Protein AF-A0A959BVD6-F1 (afdb_monomer_lite)

Secondary structure (DSSP, 8-state):
-HHHHHHHHHHHHHHHHH-HHHHHTT--EEE---SEEEE-SS-EEEESSHHHHHHHHHHSSS--EEEE-SSGGGS-HHHHHHHTSTT--EEE----TT--HHHHHHHHHSS-HHHHHHHHHHH------------------------------

Radius of gyration: 25.7 Å; chains: 1; bounding box: 38×78×72 Å

Sequence (153 aa):
DVDGMHIRLLLLTFFLQFFPDLVRNGHLFILETPLFRVRDKQQTFYCYSEAEKQAAVEKLRGKPEITRFKGLGEISPEEFGDFISDNIRLEPVILNEETDLDNVLSYYMGKNTPARQEFIIDNLKVEKDDAGKGPEQSLEGTEAEASTELAEA

Foldseek 3Di:
DVVVVVVVVVVVLVCCVPPVVCQQVQVDKDWQFFQKWWDDPPDIDGHRDPVRVVVSCVVDPDDIDMDGDPDPVVADPVRVCVCCPPPTDIDTRHDDPPDPSVVVCCQPPNPPVPVNVVVCVVPPDDDPPPPDPDPPPDDDDDDDDDDDDDDDD

pLDDT: mean 81.05, std 20.89, range [31.23, 96.69]

Structure (mmCIF, N/CA/C/O backbone):
data_AF-A0A959BVD6-F1
#
_entry.id   AF-A0A959BVD6-F1
#
loop_
_atom_site.group_PDB
_atom_site.id
_atom_site.type_symbol
_atom_site.label_atom_id
_atom_site.label_alt_id
_atom_site.label_comp_id
_atom_site.label_asym_id
_atom_site.label_entity_id
_atom_site.label_seq_id
_atom_site.pdbx_PDB_ins_code
_atom_site.Cartn_x
_atom_site.Cartn_y
_atom_site.Cartn_z
_atom_site.occupancy
_atom_site.B_iso_or_equiv
_atom_site.auth_seq_id
_atom_site.auth_comp_id
_atom_site.auth_asym_id
_atom_site.auth_atom_id
_atom_site.pdbx_PDB_model_num
ATOM 1 N N . ASP A 1 1 ? -0.387 6.529 3.020 1.00 82.81 1 ASP A N 1
ATOM 2 C CA . ASP A 1 1 ? 0.173 7.891 3.067 1.00 82.81 1 ASP A CA 1
ATOM 3 C C . ASP A 1 1 ? 0.868 8.224 1.747 1.00 82.81 1 ASP A C 1
ATOM 5 O O . ASP A 1 1 ? 1.155 7.296 0.990 1.00 82.81 1 ASP A O 1
ATOM 9 N N . VAL A 1 2 ? 1.120 9.506 1.475 1.00 84.12 2 VAL A N 1
ATOM 10 C CA . VAL A 1 2 ? 1.728 10.019 0.234 1.00 84.12 2 VAL A CA 1
ATOM 11 C C . VAL A 1 2 ? 3.106 9.399 -0.004 1.00 84.12 2 VAL A C 1
ATOM 13 O O . VAL A 1 2 ? 3.373 8.889 -1.093 1.00 84.12 2 VAL A O 1
ATOM 16 N N . ASP A 1 3 ? 3.948 9.338 1.030 1.00 88.25 3 ASP A N 1
ATOM 17 C CA . ASP A 1 3 ? 5.281 8.734 0.922 1.00 88.25 3 ASP A CA 1
ATOM 18 C C . ASP A 1 3 ? 5.211 7.229 0.636 1.00 88.25 3 ASP A C 1
ATOM 20 O O . ASP A 1 3 ? 5.980 6.699 -0.165 1.00 88.25 3 ASP A O 1
ATOM 24 N N . GLY A 1 4 ? 4.230 6.536 1.222 1.00 90.69 4 GLY A N 1
ATOM 25 C CA . GLY A 1 4 ? 3.981 5.120 0.944 1.00 90.69 4 GLY A CA 1
ATOM 26 C C . GLY A 1 4 ? 3.608 4.871 -0.521 1.00 90.69 4 GLY A C 1
ATOM 27 O O . GLY A 1 4 ? 4.104 3.924 -1.131 1.00 90.69 4 GLY A O 1
ATOM 28 N N . MET A 1 5 ? 2.791 5.747 -1.116 1.00 89.25 5 MET A N 1
ATOM 29 C CA . MET A 1 5 ? 2.489 5.692 -2.551 1.00 89.25 5 MET A CA 1
ATOM 30 C C . MET A 1 5 ? 3.729 5.946 -3.408 1.00 89.25 5 MET A C 1
ATOM 32 O O . MET A 1 5 ? 3.918 5.278 -4.425 1.00 89.25 5 MET A O 1
ATOM 36 N N . HIS A 1 6 ? 4.589 6.877 -2.998 1.00 90.62 6 HIS A N 1
ATOM 37 C CA . HIS A 1 6 ? 5.817 7.168 -3.726 1.00 90.62 6 HIS A CA 1
ATOM 38 C C . HIS A 1 6 ? 6.785 5.974 -3.700 1.00 90.62 6 HIS A C 1
ATOM 40 O O . HIS A 1 6 ? 7.257 5.549 -4.753 1.00 90.62 6 HIS A O 1
ATOM 46 N N . ILE A 1 7 ? 7.013 5.359 -2.534 1.00 94.31 7 ILE A N 1
ATOM 47 C CA . ILE A 1 7 ? 7.838 4.144 -2.414 1.00 94.31 7 ILE A CA 1
ATOM 48 C C . ILE A 1 7 ? 7.241 2.995 -3.239 1.00 94.31 7 ILE A C 1
ATOM 50 O O . ILE A 1 7 ? 7.975 2.322 -3.967 1.00 94.31 7 ILE A O 1
ATOM 54 N N . ARG A 1 8 ? 5.913 2.800 -3.186 1.00 93.88 8 ARG A N 1
ATOM 55 C CA . ARG A 1 8 ? 5.189 1.822 -4.020 1.00 93.88 8 ARG A CA 1
ATOM 56 C C . ARG A 1 8 ? 5.500 2.043 -5.500 1.00 93.88 8 ARG A C 1
ATOM 58 O O . ARG A 1 8 ? 5.862 1.092 -6.183 1.00 93.88 8 ARG A O 1
ATOM 65 N N . LEU A 1 9 ? 5.427 3.281 -5.988 1.00 91.69 9 LEU A N 1
ATOM 66 C CA . LEU A 1 9 ? 5.719 3.602 -7.386 1.00 91.69 9 LEU A CA 1
ATOM 67 C C . LEU A 1 9 ? 7.181 3.311 -7.767 1.00 91.69 9 LEU A C 1
ATOM 69 O O . LEU A 1 9 ? 7.427 2.755 -8.838 1.00 91.69 9 LEU A O 1
ATOM 73 N N . LEU A 1 10 ? 8.146 3.636 -6.901 1.00 92.50 10 LEU A N 1
ATOM 74 C CA . LEU A 1 10 ? 9.566 3.349 -7.145 1.00 92.50 10 LEU A CA 1
ATOM 75 C C . LEU A 1 10 ? 9.842 1.841 -7.230 1.00 92.50 10 LEU A C 1
ATOM 77 O O . LEU A 1 10 ? 10.540 1.393 -8.139 1.00 92.50 10 LEU A O 1
ATOM 81 N N . LEU A 1 11 ? 9.261 1.047 -6.326 1.00 94.88 11 LEU A N 1
ATOM 82 C CA . LEU A 1 11 ? 9.402 -0.411 -6.347 1.00 94.88 11 LEU A CA 1
ATOM 83 C C . LEU A 1 11 ? 8.710 -1.034 -7.563 1.00 9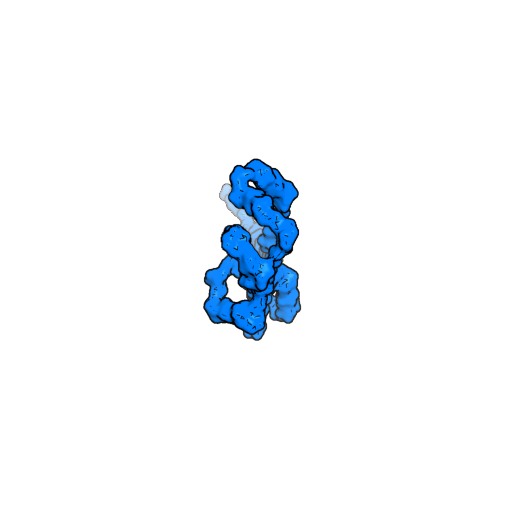4.88 11 LEU A C 1
ATOM 85 O O . LEU A 1 11 ? 9.292 -1.896 -8.216 1.00 94.88 11 LEU A O 1
ATOM 89 N N . LEU A 1 12 ? 7.506 -0.570 -7.910 1.00 93.44 12 LEU A N 1
ATOM 90 C CA . LEU A 1 12 ? 6.815 -1.005 -9.126 1.00 93.44 12 LEU A CA 1
ATOM 91 C C . LEU A 1 12 ? 7.662 -0.730 -10.367 1.00 93.44 12 LEU A C 1
ATOM 93 O O . LEU A 1 12 ? 7.863 -1.622 -11.182 1.00 93.44 12 LEU A O 1
ATOM 97 N N . THR A 1 13 ? 8.213 0.478 -10.475 1.00 91.50 13 THR A N 1
ATOM 98 C CA . THR A 1 13 ? 9.112 0.869 -11.568 1.00 91.50 13 THR A CA 1
ATOM 99 C C . THR A 1 13 ? 10.316 -0.067 -11.649 1.00 91.50 13 THR A C 1
ATOM 101 O O . THR A 1 13 ? 10.635 -0.564 -12.724 1.00 91.50 13 THR A O 1
ATOM 104 N N . PHE A 1 14 ? 10.956 -0.357 -10.514 1.00 93.19 14 PHE A N 1
ATOM 105 C CA . PHE A 1 14 ? 12.083 -1.283 -10.450 1.00 93.19 14 PHE A CA 1
ATOM 106 C C . PHE A 1 14 ? 11.713 -2.682 -10.971 1.00 93.19 14 PHE A C 1
ATOM 108 O O . PHE A 1 14 ? 12.416 -3.225 -11.823 1.00 93.19 14 PHE A O 1
ATOM 115 N N . PHE A 1 15 ? 10.591 -3.253 -10.523 1.00 94.31 15 PHE A N 1
ATOM 116 C CA . PHE A 1 15 ? 10.152 -4.565 -11.003 1.00 94.31 15 PHE A CA 1
ATOM 117 C C . PHE A 1 15 ? 9.750 -4.549 -12.479 1.00 94.31 15 PHE A C 1
ATOM 119 O O . PHE A 1 15 ? 10.109 -5.469 -13.203 1.00 94.31 15 PHE A O 1
ATOM 126 N N . LEU A 1 16 ? 9.074 -3.503 -12.953 1.00 90.69 16 LEU A N 1
ATOM 127 C CA . LEU A 1 16 ? 8.701 -3.373 -14.364 1.00 90.69 16 LEU A CA 1
ATOM 128 C C . LEU A 1 16 ? 9.924 -3.221 -15.277 1.00 90.69 16 LEU A C 1
ATOM 130 O O . LEU A 1 16 ? 9.933 -3.767 -16.375 1.00 90.69 16 LEU A O 1
ATOM 134 N N . GLN A 1 17 ? 10.960 -2.510 -14.829 1.00 90.19 17 GLN A N 1
ATOM 135 C CA . GLN A 1 17 ? 12.157 -2.258 -15.626 1.00 90.19 17 GLN A CA 1
ATOM 136 C C . GLN A 1 17 ? 13.110 -3.457 -15.660 1.00 90.19 17 GLN A C 1
ATOM 138 O O . GLN A 1 17 ? 13.635 -3.800 -16.717 1.00 90.19 17 GLN A O 1
ATOM 143 N N . PHE A 1 18 ? 13.371 -4.079 -14.507 1.00 92.69 18 PHE A N 1
ATOM 144 C CA . PHE A 1 18 ? 14.405 -5.112 -14.388 1.00 92.69 18 PHE A CA 1
ATOM 145 C C . PHE A 1 18 ? 13.846 -6.537 -14.379 1.00 92.69 18 PHE A C 1
ATOM 147 O O . PHE A 1 18 ? 14.566 -7.471 -14.728 1.00 92.69 18 PHE A O 1
ATOM 154 N N . PHE A 1 19 ? 12.577 -6.716 -14.004 1.00 94.19 19 PHE A N 1
ATOM 155 C CA . PHE A 1 19 ? 11.935 -8.026 -13.857 1.00 94.19 19 PHE A CA 1
ATOM 156 C C . PHE A 1 19 ? 10.513 -8.064 -14.454 1.00 94.19 19 PHE A C 1
ATOM 158 O O . PHE A 1 19 ? 9.587 -8.539 -13.789 1.00 94.19 19 PHE A O 1
ATOM 165 N N . PRO A 1 20 ? 10.293 -7.596 -15.698 1.00 90.50 20 PRO A N 1
ATOM 166 C CA . PRO A 1 20 ? 8.949 -7.508 -16.268 1.00 90.50 20 PRO A CA 1
ATOM 167 C C . PRO A 1 20 ? 8.252 -8.871 -16.354 1.00 90.50 20 PRO A C 1
ATOM 169 O O . PRO A 1 20 ? 7.043 -8.950 -16.161 1.00 90.50 20 PRO A O 1
ATOM 172 N N . ASP A 1 21 ? 9.000 -9.958 -16.563 1.00 91.94 21 ASP A N 1
ATOM 173 C CA . ASP A 1 21 ? 8.440 -11.313 -16.621 1.00 91.94 21 ASP A CA 1
ATOM 174 C C . ASP A 1 21 ? 7.872 -11.775 -15.274 1.00 91.94 21 ASP A C 1
ATOM 176 O O . ASP A 1 21 ? 6.877 -12.494 -15.241 1.00 91.94 21 ASP A O 1
ATOM 180 N N . LEU A 1 22 ? 8.439 -11.315 -14.151 1.00 94.44 22 LEU A N 1
ATOM 181 C CA . LEU A 1 22 ? 7.879 -11.574 -12.821 1.00 94.44 22 LEU A CA 1
ATOM 182 C C . LEU A 1 22 ? 6.482 -10.952 -12.693 1.00 94.44 22 LEU A C 1
ATOM 184 O O . LEU A 1 22 ? 5.571 -11.562 -12.134 1.00 94.44 22 LEU A O 1
ATOM 188 N N . VAL A 1 23 ? 6.315 -9.748 -13.244 1.00 93.12 23 VAL A N 1
ATOM 189 C CA . VAL A 1 23 ? 5.038 -9.029 -13.238 1.00 93.12 23 VAL A CA 1
ATOM 190 C C . VAL A 1 23 ? 4.044 -9.683 -14.199 1.00 93.12 23 VAL A C 1
ATOM 192 O O . VAL A 1 23 ? 2.918 -9.960 -13.799 1.00 93.12 23 VAL A O 1
ATOM 195 N N . ARG A 1 24 ? 4.461 -10.018 -15.430 1.00 90.94 24 ARG A N 1
ATOM 196 C CA . ARG A 1 24 ? 3.606 -10.700 -16.426 1.00 90.94 24 ARG A CA 1
ATOM 197 C C . ARG A 1 24 ? 3.097 -12.053 -15.942 1.00 90.94 24 ARG A C 1
ATOM 199 O O . ARG A 1 24 ? 1.942 -12.391 -16.174 1.00 90.94 24 ARG A O 1
ATOM 206 N N . ASN A 1 25 ? 3.934 -12.799 -15.225 1.00 93.88 25 ASN A N 1
ATOM 207 C CA . ASN A 1 25 ? 3.563 -14.093 -14.656 1.00 93.88 25 ASN A CA 1
ATOM 208 C C . ASN A 1 25 ? 2.704 -13.974 -13.381 1.00 93.88 25 ASN A C 1
ATOM 210 O O . ASN A 1 25 ? 2.388 -14.988 -12.762 1.00 93.88 25 ASN A O 1
ATOM 214 N N . GLY A 1 26 ? 2.318 -12.758 -12.973 1.00 94.19 26 GLY A N 1
ATOM 215 C CA . GLY A 1 26 ? 1.411 -12.534 -11.848 1.00 94.19 26 GLY A CA 1
ATOM 216 C C . GLY A 1 26 ? 2.040 -12.814 -10.484 1.00 94.19 26 GLY A C 1
ATOM 217 O O . GLY A 1 26 ? 1.347 -13.248 -9.571 1.00 94.19 26 GLY A O 1
ATOM 218 N N . HIS A 1 27 ? 3.350 -12.598 -10.331 1.00 95.75 27 HIS A N 1
ATOM 219 C CA . HIS A 1 27 ? 4.055 -12.820 -9.062 1.00 95.75 27 HIS A CA 1
ATOM 220 C C . HIS A 1 27 ? 4.240 -11.551 -8.221 1.00 95.75 27 HIS A C 1
ATOM 222 O O . HIS A 1 27 ? 4.787 -11.623 -7.121 1.00 95.75 27 HIS A O 1
ATOM 228 N N . LEU A 1 28 ? 3.807 -10.390 -8.719 1.00 96.31 28 LEU A N 1
ATOM 229 C CA . LEU A 1 28 ? 3.902 -9.121 -8.006 1.00 96.31 28 LEU A CA 1
ATOM 230 C C . LEU A 1 28 ? 2.532 -8.709 -7.465 1.00 96.31 28 LEU A C 1
ATOM 232 O O . LEU A 1 28 ? 1.565 -8.585 -8.216 1.00 96.31 28 LEU A O 1
ATOM 236 N N . PHE A 1 29 ? 2.477 -8.466 -6.158 1.00 96.62 29 PHE A N 1
ATOM 237 C CA . PHE A 1 29 ? 1.262 -8.107 -5.437 1.00 96.62 29 PHE A CA 1
ATOM 238 C C . PHE A 1 29 ? 1.506 -6.916 -4.532 1.00 96.62 29 PHE A C 1
ATOM 240 O O . PHE A 1 29 ? 2.633 -6.627 -4.124 1.00 96.62 29 PHE A O 1
ATOM 247 N N . ILE A 1 30 ? 0.414 -6.259 -4.183 1.00 95.56 30 ILE A N 1
ATOM 248 C CA . ILE A 1 30 ? 0.399 -5.120 -3.291 1.00 95.56 30 ILE A CA 1
ATOM 249 C C . ILE A 1 30 ? -0.495 -5.493 -2.124 1.00 95.56 30 ILE A C 1
ATOM 251 O O . ILE A 1 30 ? -1.669 -5.804 -2.300 1.00 95.56 30 ILE A O 1
ATOM 255 N N . LEU A 1 31 ? 0.091 -5.487 -0.932 1.00 95.00 31 LEU A N 1
ATOM 256 C CA . LEU A 1 31 ? -0.649 -5.714 0.295 1.00 95.00 31 LEU A CA 1
ATOM 257 C C . LEU A 1 31 ? -1.506 -4.489 0.604 1.00 95.00 31 LEU A C 1
ATOM 259 O O . LEU A 1 31 ? -0.984 -3.386 0.783 1.00 95.00 31 LEU A O 1
ATOM 263 N N . GLU A 1 32 ? -2.811 -4.699 0.702 1.00 93.62 32 GLU A N 1
ATOM 264 C CA . GLU A 1 32 ? -3.713 -3.714 1.274 1.00 93.62 32 GLU A CA 1
ATOM 265 C C . GLU A 1 32 ? -3.714 -3.845 2.795 1.00 93.62 32 GLU A C 1
ATOM 267 O O . GLU A 1 32 ? -3.870 -4.933 3.349 1.00 93.62 32 GLU A O 1
ATOM 272 N N . THR A 1 33 ? -3.584 -2.716 3.483 1.00 93.06 33 THR A N 1
ATOM 273 C CA . THR A 1 33 ? -3.684 -2.638 4.943 1.00 93.06 33 THR A CA 1
ATOM 274 C C . THR A 1 33 ? -4.843 -1.729 5.335 1.00 93.06 33 THR A C 1
ATOM 276 O O . THR A 1 33 ? -5.127 -0.770 4.610 1.00 93.06 33 THR A O 1
ATOM 279 N N . PRO A 1 34 ? -5.507 -1.976 6.475 1.00 94.25 34 PRO A N 1
ATOM 280 C CA . PRO A 1 34 ? -6.649 -1.172 6.881 1.00 94.25 34 PRO A CA 1
ATOM 281 C C . PRO A 1 34 ? -6.251 0.286 7.130 1.00 94.25 34 PRO A C 1
ATOM 283 O O . PRO A 1 34 ? -5.175 0.584 7.647 1.00 94.25 34 PRO A O 1
ATOM 286 N N . LEU A 1 35 ? -7.154 1.201 6.786 1.00 94.25 35 LEU A N 1
ATOM 287 C CA . LEU A 1 35 ? -7.002 2.640 7.010 1.00 94.25 35 LEU A CA 1
ATOM 288 C C . LEU A 1 35 ? -7.552 3.061 8.373 1.00 94.25 35 LEU A C 1
ATOM 290 O O . LEU A 1 35 ? -7.086 4.037 8.963 1.00 94.25 35 LEU A O 1
ATOM 294 N N . PHE A 1 36 ? -8.547 2.328 8.875 1.00 95.75 36 PHE A N 1
ATOM 295 C CA . PHE A 1 36 ? -9.196 2.612 10.146 1.00 95.75 36 PHE A CA 1
ATOM 296 C C . PHE A 1 36 ? -9.403 1.348 10.971 1.00 95.75 36 PHE A C 1
ATOM 298 O O . PHE A 1 36 ? -9.614 0.258 10.439 1.00 95.75 36 PHE A O 1
ATOM 305 N N . ARG A 1 37 ? -9.436 1.527 12.288 1.00 95.88 37 ARG A N 1
ATOM 306 C CA . ARG A 1 37 ? -9.945 0.559 13.253 1.00 95.88 37 ARG A CA 1
ATOM 307 C C . ARG A 1 37 ? -11.120 1.188 13.987 1.00 95.88 37 ARG A C 1
ATOM 309 O O . ARG A 1 37 ? -10.969 2.254 14.577 1.00 95.88 37 ARG A O 1
ATOM 316 N N . VAL A 1 38 ? -12.272 0.533 13.952 1.00 96.69 38 VAL A N 1
ATOM 317 C CA . VAL A 1 38 ? -13.494 0.956 14.642 1.00 96.69 38 VAL A CA 1
ATOM 318 C C . VAL A 1 38 ? -13.844 -0.120 15.659 1.00 96.69 38 VAL A C 1
ATOM 320 O O . VAL A 1 38 ? -14.042 -1.270 15.275 1.00 96.69 38 VAL A O 1
ATOM 323 N N . ARG A 1 39 ? -13.900 0.213 16.950 1.00 95.38 39 ARG A N 1
ATOM 324 C CA . ARG A 1 39 ? -14.139 -0.790 17.996 1.00 95.38 39 ARG A CA 1
ATOM 325 C C . ARG A 1 39 ? -14.997 -0.294 19.148 1.00 95.38 39 ARG A C 1
ATOM 327 O O . ARG A 1 39 ? -15.032 0.896 19.452 1.00 95.38 39 ARG A O 1
ATOM 334 N N . ASP A 1 40 ? -15.649 -1.229 19.820 1.00 94.31 40 ASP A N 1
ATOM 335 C CA . ASP A 1 40 ? -16.254 -1.025 21.131 1.00 94.31 40 ASP A CA 1
ATOM 336 C C . ASP A 1 40 ? -15.657 -2.013 22.153 1.00 94.31 40 ASP A C 1
ATOM 338 O O . ASP A 1 40 ? -14.557 -2.535 21.970 1.00 94.31 40 ASP A O 1
ATOM 342 N N . LYS A 1 41 ? -16.347 -2.251 23.273 1.00 90.12 41 LYS A N 1
ATOM 343 C CA . LYS A 1 41 ? -15.873 -3.190 24.304 1.00 90.12 41 LYS A CA 1
ATOM 344 C C . LYS A 1 41 ? -15.969 -4.665 23.890 1.00 90.12 41 LYS A C 1
ATOM 346 O O . LYS A 1 41 ? -15.433 -5.505 24.605 1.00 90.12 41 LYS A O 1
ATOM 351 N N . GLN A 1 42 ? -16.695 -4.987 22.822 1.00 91.12 42 GLN A N 1
ATOM 352 C CA . GLN A 1 42 ? -17.015 -6.355 22.411 1.00 91.12 42 GLN A CA 1
ATOM 353 C C . GLN A 1 42 ? -16.470 -6.707 21.023 1.00 91.12 42 GLN A C 1
ATOM 355 O O . GLN A 1 42 ? -16.102 -7.857 20.801 1.00 91.12 42 GLN A O 1
ATOM 360 N N . GLN A 1 43 ? -16.443 -5.757 20.087 1.00 94.06 43 GLN A N 1
ATOM 361 C CA . GLN A 1 43 ? -16.159 -5.988 18.673 1.00 94.06 43 GLN A CA 1
ATOM 362 C C . GLN A 1 43 ? -15.140 -4.979 18.136 1.00 94.06 43 GLN A C 1
ATOM 364 O O . GLN A 1 43 ? -15.151 -3.804 18.505 1.00 94.06 43 GLN A O 1
ATOM 369 N N . THR A 1 44 ? -14.298 -5.442 17.210 1.00 94.75 44 THR A N 1
ATOM 370 C CA . THR A 1 44 ? -13.311 -4.632 16.485 1.00 94.75 44 THR A CA 1
ATOM 371 C C . THR A 1 44 ? -13.478 -4.864 14.988 1.00 94.75 44 THR A C 1
ATOM 373 O O . THR A 1 44 ? -13.539 -6.006 14.538 1.00 94.75 44 THR A O 1
ATOM 376 N N . PHE A 1 45 ? -13.517 -3.781 14.217 1.00 95.25 45 PHE A N 1
ATOM 377 C CA . PHE A 1 45 ? -13.605 -3.783 12.762 1.00 95.25 45 PHE A CA 1
ATOM 378 C C . PHE A 1 45 ? -12.408 -3.050 12.158 1.00 95.25 45 PHE A C 1
ATOM 380 O O . PHE A 1 45 ? -12.150 -1.891 12.486 1.00 95.25 45 PHE A O 1
ATOM 387 N N . TYR A 1 46 ? -11.710 -3.709 11.237 1.00 95.50 46 TYR A N 1
ATOM 388 C CA . TYR A 1 46 ? -10.665 -3.105 10.413 1.00 95.50 46 TYR A CA 1
ATOM 389 C C . TYR A 1 46 ? -11.261 -2.701 9.065 1.00 95.50 46 TYR A C 1
ATOM 391 O O . TYR A 1 46 ? -11.836 -3.536 8.369 1.00 95.50 46 TYR A O 1
ATOM 399 N N . CYS A 1 47 ? -11.158 -1.417 8.729 1.00 96.06 47 CYS A N 1
ATOM 400 C CA . CYS A 1 47 ? -11.826 -0.816 7.577 1.00 96.06 47 CYS A CA 1
ATOM 401 C C . CYS A 1 47 ? -10.793 -0.287 6.579 1.00 96.06 47 CYS A C 1
ATOM 403 O O . CYS A 1 47 ? -9.851 0.410 6.960 1.00 96.06 47 CYS A O 1
ATOM 405 N N . TYR A 1 48 ? -11.004 -0.574 5.300 1.00 94.75 48 TYR A N 1
ATOM 406 C CA . TYR A 1 48 ? -10.108 -0.250 4.186 1.00 94.75 48 TYR A CA 1
ATOM 407 C C . TYR A 1 48 ? -10.603 0.946 3.367 1.00 94.75 48 TYR A C 1
ATOM 409 O O . TYR A 1 48 ? -9.886 1.467 2.520 1.00 94.75 48 TYR A O 1
ATOM 417 N N . SER A 1 49 ? -11.817 1.424 3.647 1.00 94.25 49 SER A N 1
ATOM 418 C CA . SER A 1 49 ? -12.387 2.618 3.031 1.00 94.25 49 SER A CA 1
ATOM 419 C C . SER A 1 49 ? -13.200 3.436 4.031 1.00 94.25 49 SER A C 1
ATOM 421 O O . SER A 1 49 ? -13.617 2.951 5.086 1.00 94.25 49 SER A O 1
ATOM 423 N N . GLU A 1 50 ? -13.459 4.691 3.674 1.00 93.69 50 GLU A N 1
ATOM 424 C CA . GLU A 1 50 ? -14.339 5.577 4.436 1.00 93.69 50 GLU A CA 1
ATOM 425 C C . GLU A 1 50 ? -15.776 5.023 4.511 1.00 93.69 50 GLU A C 1
ATOM 427 O O . GLU A 1 50 ? -16.425 5.105 5.554 1.00 93.69 50 GLU A O 1
ATOM 432 N N . ALA A 1 51 ? -16.245 4.373 3.440 1.00 96.12 51 ALA A N 1
ATOM 433 C CA . ALA A 1 51 ? -17.550 3.717 3.402 1.00 96.12 51 ALA A CA 1
ATOM 434 C C . ALA A 1 51 ? -17.628 2.530 4.378 1.00 96.12 51 ALA A C 1
ATOM 436 O O . ALA A 1 51 ? -18.604 2.395 5.116 1.00 96.12 51 ALA A O 1
ATOM 437 N N . GLU A 1 52 ? -16.582 1.697 4.434 1.00 96.56 52 GLU A N 1
ATOM 438 C CA . GLU A 1 52 ? -16.492 0.608 5.414 1.00 96.56 52 GLU A CA 1
ATOM 439 C C . GLU A 1 52 ? -16.459 1.141 6.849 1.00 96.56 52 GLU A C 1
ATOM 441 O O . GLU A 1 52 ? -17.137 0.594 7.719 1.00 96.56 52 GLU A O 1
ATOM 446 N N . LYS A 1 53 ? -15.729 2.240 7.089 1.00 96.00 53 LYS A N 1
ATOM 447 C CA . LYS A 1 53 ? -15.688 2.904 8.397 1.00 96.00 53 LYS A CA 1
ATOM 448 C C . LYS A 1 53 ? -17.084 3.346 8.828 1.00 96.00 53 LYS A C 1
ATOM 450 O O . LYS A 1 53 ? -17.495 3.046 9.946 1.00 96.00 53 LYS A O 1
ATOM 455 N N . GLN A 1 54 ? -17.818 4.026 7.948 1.00 95.56 54 GLN A N 1
ATOM 456 C CA . GLN A 1 54 ? -19.169 4.499 8.242 1.00 95.56 54 GLN A CA 1
ATOM 457 C C . GLN A 1 54 ? -20.116 3.328 8.551 1.00 95.56 54 GLN A C 1
ATOM 459 O O . GLN A 1 54 ? -20.810 3.344 9.567 1.00 95.56 54 GLN A O 1
ATOM 464 N N . ALA A 1 55 ? -20.059 2.261 7.752 1.00 96.06 55 ALA A N 1
ATOM 465 C CA . ALA A 1 55 ? -20.844 1.054 7.990 1.00 96.06 55 ALA A CA 1
ATOM 466 C C . ALA A 1 55 ? -20.485 0.358 9.319 1.00 96.06 55 ALA A C 1
ATOM 468 O O . ALA A 1 55 ? -21.362 -0.183 9.992 1.00 96.06 55 ALA A O 1
ATOM 469 N N . ALA A 1 56 ? -19.209 0.352 9.719 1.00 95.50 56 ALA A N 1
ATOM 470 C CA . ALA A 1 56 ? -18.778 -0.204 11.002 1.00 95.50 56 ALA A CA 1
ATOM 471 C C . ALA A 1 56 ? -19.277 0.634 12.190 1.00 95.50 56 ALA A C 1
ATOM 473 O O . ALA A 1 56 ? -19.736 0.073 13.185 1.00 95.50 56 ALA A O 1
ATOM 474 N N . VAL A 1 57 ? -19.247 1.965 12.073 1.00 94.88 57 VAL A N 1
ATOM 475 C CA . VAL A 1 57 ? -19.780 2.881 13.094 1.00 94.88 57 VAL A CA 1
ATOM 476 C C . VAL A 1 57 ? -21.284 2.677 13.288 1.00 94.88 57 VAL A C 1
ATOM 478 O O . VAL A 1 57 ? -21.738 2.631 14.425 1.00 94.88 57 VAL A O 1
ATOM 481 N N . GLU A 1 58 ? -22.045 2.492 12.208 1.00 93.75 58 GLU A N 1
ATOM 482 C CA . GLU A 1 58 ? -23.498 2.260 12.263 1.00 93.75 58 GLU A CA 1
ATOM 483 C C . GLU A 1 58 ? -23.883 0.903 12.871 1.00 93.75 58 GLU A C 1
ATOM 485 O O . GLU A 1 58 ? -24.946 0.770 13.481 1.00 93.75 58 GLU A O 1
ATOM 490 N N . LYS A 1 59 ? -23.025 -0.114 12.727 1.00 92.69 59 LYS A N 1
ATOM 491 C CA . LYS A 1 59 ? -23.244 -1.442 13.325 1.00 92.69 59 LYS A CA 1
ATOM 492 C C . LYS A 1 59 ? -23.038 -1.452 14.836 1.00 92.69 59 LYS A C 1
ATOM 494 O O . LYS A 1 59 ? -23.660 -2.260 15.530 1.00 92.69 59 LYS A O 1
ATOM 499 N N . LEU A 1 60 ? -22.160 -0.593 15.344 1.00 91.50 60 LEU A N 1
ATOM 500 C CA . LEU A 1 60 ? -21.841 -0.526 16.763 1.00 91.50 60 LEU A CA 1
ATOM 501 C C . LEU A 1 60 ? -22.843 0.358 17.509 1.00 91.50 60 LEU A C 1
ATOM 503 O O . LEU A 1 60 ? -23.280 1.401 17.030 1.00 91.50 60 LEU A O 1
ATOM 507 N N . ARG A 1 61 ? -23.212 -0.052 18.725 1.00 83.50 61 ARG A N 1
ATOM 508 C CA . ARG A 1 61 ? -24.093 0.749 19.584 1.00 83.50 61 ARG A CA 1
ATOM 509 C C . ARG A 1 61 ? -23.268 1.698 20.449 1.00 83.50 61 ARG A C 1
ATOM 511 O O . ARG A 1 61 ? -22.331 1.280 21.120 1.00 83.50 61 ARG A O 1
ATOM 518 N N . GLY A 1 62 ? -23.687 2.959 20.522 1.00 85.62 62 GLY A N 1
ATOM 519 C CA . GLY A 1 62 ? -23.058 3.969 21.376 1.00 85.62 62 GLY A CA 1
ATOM 520 C C . GLY A 1 62 ? -21.981 4.770 20.647 1.00 85.62 62 GLY A C 1
ATOM 521 O O . GLY A 1 62 ? -22.132 5.079 19.471 1.00 85.62 62 GLY A O 1
ATOM 522 N N . LYS A 1 63 ? -20.923 5.164 21.366 1.00 88.62 63 LYS A N 1
ATOM 523 C CA . LYS A 1 63 ? -19.790 5.920 20.811 1.00 88.62 63 LYS A CA 1
ATOM 524 C C . LYS A 1 63 ? -18.593 4.979 20.621 1.00 88.62 63 LYS A C 1
ATOM 526 O O . LYS A 1 63 ? -17.886 4.747 21.603 1.00 88.62 63 LYS A O 1
ATOM 531 N N . PRO A 1 64 ? -18.389 4.408 19.420 1.00 94.12 64 PRO A N 1
ATOM 532 C CA . PRO A 1 64 ? -17.237 3.556 19.157 1.00 94.12 64 PRO A CA 1
ATOM 533 C C . PRO A 1 64 ? -15.934 4.365 19.145 1.00 94.12 64 PRO A C 1
ATOM 535 O O . PRO A 1 64 ? -15.913 5.548 18.801 1.00 94.12 64 PRO A O 1
ATOM 538 N N . GLU A 1 65 ? -14.840 3.708 19.515 1.00 95.31 65 GLU A N 1
ATOM 539 C CA . GLU A 1 65 ? -13.482 4.224 19.379 1.00 95.31 65 GLU A CA 1
ATOM 540 C C . GLU A 1 65 ? -13.039 4.063 17.919 1.00 95.31 65 GLU A C 1
ATOM 542 O O . GLU A 1 65 ? -13.114 2.967 17.361 1.00 95.31 65 GLU A O 1
ATOM 547 N N . ILE A 1 66 ? -12.580 5.153 17.300 1.00 96.12 66 ILE A N 1
ATOM 548 C CA . ILE A 1 66 ? -12.109 5.167 15.911 1.00 96.12 66 ILE A CA 1
ATOM 549 C C . ILE A 1 66 ? -10.634 5.568 15.901 1.00 96.12 66 ILE A C 1
ATOM 551 O O . ILE A 1 66 ? -10.279 6.667 16.322 1.00 96.12 66 ILE A O 1
ATOM 555 N N . THR A 1 67 ? -9.780 4.697 15.374 1.00 95.19 67 THR A N 1
ATOM 556 C CA . THR A 1 67 ? -8.359 4.960 15.120 1.00 95.19 67 THR A CA 1
ATOM 557 C C . THR A 1 67 ? -8.136 5.029 13.610 1.00 95.19 67 THR A C 1
ATOM 559 O O . THR A 1 67 ? -8.610 4.156 12.889 1.00 95.19 67 THR A O 1
ATOM 562 N N . ARG A 1 68 ? -7.419 6.043 13.113 1.00 94.69 68 ARG A N 1
ATOM 563 C CA . ARG A 1 68 ? -6.957 6.110 11.716 1.00 94.69 68 ARG A CA 1
ATOM 564 C C . ARG A 1 68 ? -5.476 5.765 11.684 1.00 94.69 68 ARG A C 1
ATOM 566 O O . ARG A 1 68 ? -4.706 6.486 12.306 1.00 94.69 68 ARG A O 1
ATOM 573 N N . PHE A 1 69 ? -5.103 4.739 10.931 1.00 93.75 69 PHE A N 1
ATOM 574 C CA . PHE A 1 69 ? -3.706 4.366 10.750 1.00 93.75 69 PHE A CA 1
ATOM 575 C C . PHE A 1 69 ? -3.033 5.336 9.777 1.00 93.75 69 PHE A C 1
ATOM 577 O O . PHE A 1 69 ? -3.488 5.506 8.640 1.00 93.75 69 PHE A O 1
ATOM 584 N N . LYS A 1 70 ? -1.965 6.007 10.210 1.00 90.00 70 LYS A N 1
ATOM 585 C CA . LYS A 1 70 ? -1.154 6.868 9.328 1.00 90.00 70 LYS A CA 1
ATOM 586 C C . LYS A 1 70 ? -0.023 6.103 8.655 1.00 90.00 70 LYS A C 1
ATOM 588 O O . LYS A 1 70 ? 0.325 6.399 7.514 1.00 90.00 70 LYS A O 1
ATOM 593 N N . GLY A 1 71 ? 0.486 5.073 9.320 1.00 88.38 71 GLY A N 1
ATOM 594 C CA . GLY A 1 71 ? 1.513 4.189 8.792 1.00 88.38 71 GLY A CA 1
ATOM 595 C C . GLY A 1 71 ? 1.545 2.856 9.527 1.00 88.38 71 GLY A C 1
ATOM 596 O O . GLY A 1 71 ? 0.881 2.668 10.543 1.00 88.38 71 GLY A O 1
ATOM 597 N N . LEU A 1 72 ? 2.356 1.931 9.016 1.00 89.12 72 LEU A N 1
ATOM 598 C CA . LEU A 1 72 ? 2.443 0.569 9.552 1.00 89.12 72 LEU A CA 1
ATOM 599 C C . LEU A 1 72 ? 3.008 0.510 10.977 1.00 89.12 72 LEU A C 1
ATOM 601 O O . LEU A 1 72 ? 2.706 -0.424 11.706 1.00 89.12 72 LEU A O 1
ATOM 605 N N . GLY A 1 73 ? 3.784 1.515 11.396 1.00 90.12 73 GLY A N 1
ATOM 606 C CA . GLY A 1 73 ? 4.334 1.588 12.755 1.00 90.12 73 GLY A CA 1
ATOM 607 C C . GLY A 1 73 ? 3.283 1.775 13.858 1.00 90.12 73 GLY A C 1
ATOM 608 O O . GLY A 1 73 ? 3.602 1.597 15.028 1.00 90.12 73 GLY A O 1
ATOM 609 N N . GLU A 1 74 ? 2.043 2.121 13.503 1.00 90.75 74 GLU A N 1
ATOM 610 C CA . GLU A 1 74 ? 0.916 2.225 14.442 1.00 90.75 74 GLU A CA 1
ATOM 611 C C . GLU A 1 74 ? 0.177 0.890 14.635 1.00 90.75 74 GLU A C 1
ATOM 613 O O . GLU A 1 74 ? -0.730 0.800 15.462 1.00 90.75 74 GLU A O 1
ATOM 618 N N . ILE A 1 75 ? 0.551 -0.139 13.870 1.00 92.81 75 ILE A N 1
ATOM 619 C CA . ILE A 1 75 ? -0.042 -1.473 13.913 1.00 92.81 75 ILE A CA 1
ATOM 620 C C . ILE A 1 75 ? 0.871 -2.369 14.750 1.00 92.81 75 ILE A C 1
ATOM 622 O O . ILE A 1 75 ? 2.080 -2.442 14.515 1.00 92.81 75 ILE A O 1
ATOM 626 N N . SER A 1 76 ? 0.303 -3.058 15.739 1.00 93.44 76 SER A N 1
ATOM 627 C CA . SER A 1 76 ? 1.078 -4.002 16.546 1.00 93.44 76 SER A CA 1
ATOM 628 C C . SER A 1 76 ? 1.487 -5.243 15.730 1.00 93.44 76 SER A C 1
ATOM 630 O O . SER A 1 76 ? 0.791 -5.607 14.781 1.00 93.44 76 SER A O 1
ATOM 632 N N . PRO A 1 77 ? 2.587 -5.940 16.078 1.00 94.88 77 PRO A N 1
ATOM 633 C CA . PRO A 1 77 ? 3.005 -7.146 15.357 1.00 94.88 77 PRO A CA 1
ATOM 634 C C . PRO A 1 77 ? 1.943 -8.252 15.322 1.00 94.88 77 PRO A C 1
ATOM 636 O O . PRO A 1 77 ? 1.836 -8.956 14.323 1.00 94.88 77 PRO A O 1
ATOM 639 N N . GLU A 1 78 ? 1.155 -8.389 16.391 1.00 92.50 78 GLU A N 1
ATOM 640 C CA . GLU A 1 78 ? 0.050 -9.351 16.466 1.00 92.50 78 GLU A CA 1
ATOM 641 C C . GLU A 1 78 ? -1.068 -8.978 15.482 1.00 92.50 78 GLU A C 1
ATOM 643 O O . GLU A 1 78 ? -1.434 -9.798 14.645 1.00 92.50 78 GLU A O 1
ATOM 648 N N . GLU A 1 79 ? -1.525 -7.718 15.493 1.00 92.31 79 GLU A N 1
ATOM 649 C CA . GLU A 1 79 ? -2.537 -7.231 14.540 1.00 92.31 79 GLU A CA 1
ATOM 650 C C . GLU A 1 79 ? -2.057 -7.348 13.089 1.00 92.31 79 GLU A C 1
ATOM 652 O O . GLU A 1 79 ? -2.814 -7.738 12.203 1.00 92.31 79 GLU A O 1
ATOM 657 N N . PHE A 1 80 ? -0.788 -7.025 12.831 1.00 93.75 80 PHE A N 1
ATOM 658 C CA . PHE A 1 80 ? -0.228 -7.149 11.491 1.00 93.75 80 PHE A CA 1
ATOM 659 C C . PHE A 1 80 ? -0.168 -8.611 11.037 1.00 93.75 80 PHE A C 1
ATOM 661 O O . PHE A 1 80 ? -0.445 -8.893 9.872 1.00 93.75 80 PHE A O 1
ATOM 668 N N . GLY A 1 81 ? 0.153 -9.534 11.951 1.00 94.06 81 GLY A N 1
ATOM 669 C CA . GLY A 1 81 ? 0.126 -10.975 11.705 1.00 94.06 81 GLY A CA 1
ATOM 670 C C . GLY A 1 81 ? -1.240 -11.454 11.213 1.00 94.06 81 GLY A C 1
ATOM 671 O O . GLY A 1 81 ? -1.309 -12.194 10.232 1.00 94.06 81 GLY A O 1
ATOM 672 N N . ASP A 1 82 ? -2.321 -10.955 11.814 1.00 92.12 82 ASP A N 1
ATOM 673 C CA . ASP A 1 82 ? -3.683 -11.278 11.385 1.00 92.12 82 ASP A CA 1
ATOM 674 C C . ASP A 1 82 ? -3.971 -10.785 9.956 1.00 92.12 82 ASP A C 1
ATOM 676 O O . ASP A 1 82 ? -4.644 -11.476 9.188 1.00 92.12 82 ASP A O 1
ATOM 680 N N . PHE A 1 83 ? -3.423 -9.636 9.545 1.00 92.50 83 PHE A N 1
ATOM 681 C CA . PHE A 1 83 ? -3.642 -9.078 8.200 1.00 92.50 83 PHE A CA 1
ATOM 682 C C . PHE A 1 83 ? -2.932 -9.844 7.084 1.00 92.50 83 PHE A C 1
ATOM 684 O O . PHE A 1 83 ? -3.357 -9.765 5.933 1.00 92.50 83 PHE A O 1
ATOM 691 N N . ILE A 1 84 ? -1.867 -10.579 7.406 1.00 93.94 84 ILE A N 1
ATOM 692 C CA . ILE A 1 84 ? -1.092 -11.374 6.439 1.00 93.94 84 ILE A CA 1
ATOM 693 C C . ILE A 1 84 ? -1.356 -12.881 6.550 1.00 93.94 84 ILE A C 1
ATOM 695 O O . ILE A 1 84 ? -0.622 -13.681 5.971 1.00 93.94 84 ILE A O 1
ATOM 699 N N . SER A 1 85 ? -2.382 -13.259 7.312 1.00 91.00 85 SER A N 1
ATOM 700 C CA . SER A 1 85 ? -2.795 -14.644 7.532 1.00 91.00 85 SER A CA 1
ATOM 701 C C . SER A 1 85 ? -3.750 -15.133 6.425 1.00 91.00 85 SER A C 1
ATOM 703 O O . SER A 1 85 ? -3.609 -14.773 5.256 1.00 91.00 85 SER A O 1
ATOM 705 N N . ASP A 1 86 ? -4.746 -15.945 6.775 1.00 88.19 86 ASP A N 1
ATOM 706 C CA . ASP A 1 86 ? -5.655 -16.613 5.838 1.00 88.19 86 ASP A CA 1
ATOM 707 C C . ASP A 1 86 ? -6.519 -15.643 5.009 1.00 88.19 86 ASP A C 1
ATOM 709 O O . ASP A 1 86 ? -6.959 -15.989 3.915 1.00 88.19 86 ASP A O 1
ATOM 713 N N . ASN A 1 87 ? -6.754 -14.421 5.508 1.00 85.88 87 ASN A N 1
ATOM 714 C CA . ASN A 1 87 ? -7.570 -13.392 4.845 1.00 85.88 87 ASN A CA 1
ATOM 715 C C . ASN A 1 87 ? -6.733 -12.220 4.309 1.00 85.88 87 ASN A C 1
ATOM 717 O O . ASN A 1 87 ? -7.195 -11.074 4.304 1.00 85.88 87 ASN A O 1
ATOM 721 N N . ILE A 1 88 ? -5.499 -12.498 3.884 1.00 94.69 88 ILE A N 1
ATOM 722 C CA . ILE A 1 88 ? -4.618 -11.488 3.300 1.00 94.69 88 ILE A CA 1
ATOM 723 C C . ILE A 1 88 ? -5.263 -10.827 2.074 1.00 94.69 88 ILE A C 1
ATOM 725 O O . ILE A 1 88 ? -5.745 -11.491 1.154 1.00 94.69 88 ILE A O 1
ATOM 729 N N . ARG A 1 89 ? -5.274 -9.491 2.056 1.00 94.12 89 ARG A N 1
ATOM 730 C CA . ARG A 1 89 ? -5.789 -8.699 0.933 1.00 94.12 89 ARG A CA 1
ATOM 731 C C . ARG A 1 89 ? -4.644 -8.299 0.014 1.00 94.12 89 ARG A C 1
ATOM 733 O O . ARG A 1 89 ? -3.876 -7.391 0.323 1.00 94.12 89 ARG A O 1
ATOM 740 N N . LEU A 1 90 ? -4.521 -9.008 -1.104 1.00 95.56 90 LEU A N 1
ATOM 741 C CA . LEU A 1 90 ? -3.500 -8.766 -2.118 1.00 95.56 90 LEU A CA 1
ATOM 742 C C . LEU A 1 90 ? -4.134 -8.246 -3.406 1.00 95.56 90 LEU A C 1
ATOM 744 O O . LEU A 1 90 ? -4.995 -8.901 -3.991 1.00 95.56 90 LEU A O 1
ATOM 748 N N . GLU A 1 91 ? -3.651 -7.103 -3.878 1.00 95.00 91 GLU A N 1
ATOM 749 C CA . GLU A 1 91 ? -3.973 -6.556 -5.191 1.00 95.00 91 GLU A CA 1
ATOM 750 C C . GLU A 1 91 ? -2.881 -6.988 -6.191 1.00 95.00 91 GLU A C 1
ATOM 752 O O . GLU A 1 91 ? -1.715 -6.608 -6.021 1.00 95.00 91 GLU A O 1
ATOM 757 N N . PRO A 1 92 ? -3.196 -7.816 -7.207 1.00 95.19 92 PRO A N 1
ATOM 758 C CA . PRO A 1 92 ? -2.214 -8.243 -8.196 1.00 95.19 92 PRO A CA 1
ATOM 759 C C . PRO A 1 92 ? -1.829 -7.091 -9.125 1.00 95.19 92 PRO A C 1
ATOM 761 O O . PRO A 1 92 ? -2.679 -6.334 -9.596 1.00 95.19 92 PRO A O 1
ATOM 764 N N . VAL A 1 93 ? -0.542 -6.995 -9.450 1.00 94.38 93 VAL A N 1
ATOM 765 C CA . VAL A 1 93 ? -0.047 -6.044 -10.448 1.00 94.38 93 VAL A CA 1
ATOM 766 C C . VAL A 1 93 ? -0.125 -6.688 -11.823 1.00 94.38 93 VAL A C 1
ATOM 768 O O . VAL A 1 93 ? 0.603 -7.634 -12.113 1.00 94.38 93 VAL A O 1
ATOM 771 N N . ILE A 1 94 ? -1.003 -6.161 -12.673 1.00 90.69 94 ILE A N 1
ATOM 772 C CA . ILE A 1 94 ? -1.239 -6.687 -14.018 1.00 90.69 94 ILE A CA 1
ATOM 773 C C . ILE A 1 94 ? -0.487 -5.831 -15.034 1.00 90.69 94 ILE A C 1
ATOM 775 O O . ILE A 1 94 ? -0.622 -4.607 -15.055 1.00 90.69 94 ILE A O 1
ATOM 779 N N . LEU A 1 95 ? 0.282 -6.490 -15.899 1.00 87.00 95 LEU A N 1
ATOM 780 C CA . LEU A 1 95 ? 0.941 -5.863 -17.036 1.00 87.00 95 LEU A CA 1
ATOM 781 C C . LEU A 1 95 ? 0.419 -6.481 -18.335 1.00 87.00 95 LEU A C 1
ATOM 783 O O . LEU A 1 95 ? 0.651 -7.660 -18.596 1.00 87.00 95 LEU A O 1
ATOM 787 N N . ASN A 1 96 ? -0.256 -5.673 -19.151 1.00 85.12 96 ASN A N 1
ATOM 788 C CA . ASN A 1 96 ? -0.732 -6.100 -20.465 1.00 85.12 96 ASN A CA 1
ATOM 789 C C . ASN A 1 96 ? 0.436 -6.193 -21.457 1.00 85.12 96 ASN A C 1
ATOM 791 O O . ASN A 1 96 ? 1.363 -5.384 -21.410 1.00 85.12 96 ASN A O 1
ATOM 795 N N . GLU A 1 97 ? 0.373 -7.150 -22.385 1.00 77.31 97 GLU A N 1
ATOM 796 C CA . GLU A 1 97 ? 1.426 -7.359 -23.393 1.00 77.31 97 GLU A CA 1
ATOM 797 C C . GLU A 1 97 ? 1.587 -6.171 -24.354 1.00 77.31 97 GLU A C 1
ATOM 799 O O . GLU A 1 97 ? 2.687 -5.910 -24.830 1.00 77.31 97 GLU A O 1
ATOM 804 N N . GLU A 1 98 ? 0.510 -5.419 -24.594 1.00 81.44 98 GLU A N 1
ATOM 805 C CA . GLU A 1 98 ? 0.503 -4.233 -25.463 1.00 81.44 98 GLU A CA 1
ATOM 806 C C . GLU A 1 98 ? 1.044 -2.968 -24.775 1.00 81.44 98 GLU A C 1
ATOM 808 O O . GLU A 1 98 ? 1.180 -1.922 -25.411 1.00 81.44 98 GLU A O 1
ATOM 813 N N . THR A 1 99 ? 1.339 -3.029 -23.473 1.00 81.62 99 THR A N 1
ATOM 814 C CA . THR A 1 99 ? 1.830 -1.867 -22.733 1.00 81.62 99 THR A CA 1
ATOM 815 C C . THR A 1 99 ? 3.276 -1.566 -23.113 1.00 81.62 99 THR A C 1
ATOM 817 O O . THR A 1 99 ? 4.191 -2.329 -22.799 1.00 81.62 99 THR A O 1
ATOM 820 N N . ASP A 1 100 ? 3.495 -0.398 -23.714 1.00 86.50 100 ASP A N 1
ATOM 821 C CA . ASP A 1 100 ? 4.831 0.138 -23.965 1.00 86.50 100 ASP A CA 1
ATOM 822 C C . ASP A 1 100 ? 5.471 0.624 -22.654 1.00 86.50 100 ASP A C 1
ATOM 824 O O . ASP A 1 100 ? 5.266 1.754 -22.196 1.00 86.50 100 ASP A O 1
ATOM 828 N N . LEU A 1 101 ? 6.231 -0.276 -22.028 1.00 84.00 101 LEU A N 1
ATOM 829 C CA . LEU A 1 101 ? 6.929 -0.012 -20.775 1.00 84.00 101 LEU A CA 1
ATOM 830 C C . LEU A 1 101 ? 7.938 1.131 -20.896 1.00 84.00 101 LEU A C 1
ATOM 832 O O . LEU A 1 101 ? 8.039 1.931 -19.969 1.00 84.00 101 LEU A O 1
ATOM 836 N N . ASP A 1 102 ? 8.655 1.240 -22.013 1.00 84.62 102 ASP A N 1
ATOM 837 C CA . ASP A 1 102 ? 9.688 2.264 -22.186 1.00 84.62 102 ASP A CA 1
ATOM 838 C C . ASP A 1 102 ? 9.064 3.660 -22.193 1.00 84.62 102 ASP A C 1
ATOM 840 O O . ASP A 1 102 ? 9.560 4.574 -21.528 1.00 84.62 102 ASP A O 1
ATOM 844 N N . ASN A 1 103 ? 7.922 3.814 -22.866 1.00 83.81 103 ASN A N 1
ATOM 845 C CA . ASN A 1 103 ? 7.174 5.066 -22.871 1.00 83.81 103 ASN A CA 1
ATOM 846 C C . ASN A 1 103 ? 6.596 5.409 -21.491 1.00 83.81 103 ASN A C 1
ATOM 848 O O . ASN A 1 103 ? 6.733 6.550 -21.041 1.00 83.81 103 ASN A O 1
ATOM 852 N N . VAL A 1 104 ? 6.007 4.439 -20.784 1.00 81.56 104 VAL A N 1
ATOM 853 C CA . VAL A 1 104 ? 5.465 4.652 -19.430 1.00 81.56 104 VAL A CA 1
ATOM 854 C C . VAL A 1 104 ? 6.575 5.047 -18.451 1.00 81.56 104 VAL A C 1
ATOM 856 O O . VAL A 1 104 ? 6.451 6.037 -17.726 1.00 81.56 104 VAL A O 1
ATOM 859 N N . LEU A 1 105 ? 7.692 4.318 -18.449 1.00 83.31 105 LEU A N 1
ATOM 860 C CA . LEU A 1 105 ? 8.818 4.569 -17.551 1.00 83.31 105 L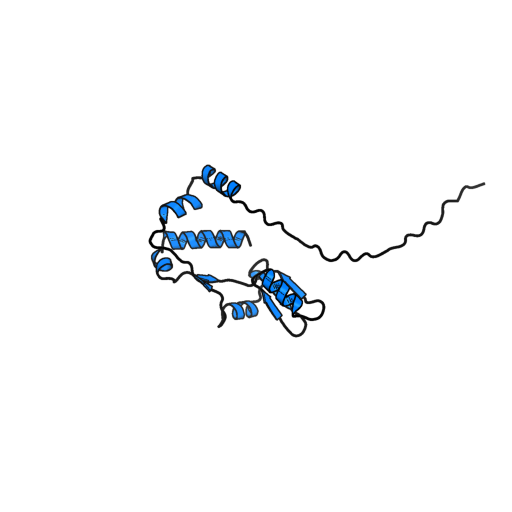EU A CA 1
ATOM 861 C C . LEU A 1 105 ? 9.512 5.893 -17.880 1.00 83.31 105 LEU A C 1
ATOM 863 O O . LEU A 1 105 ? 9.790 6.683 -16.978 1.00 83.31 105 LEU A O 1
ATOM 867 N N . SER A 1 106 ? 9.740 6.188 -19.162 1.00 83.25 106 SER A N 1
ATOM 868 C CA . SER A 1 106 ? 10.298 7.473 -19.598 1.00 83.25 106 SER A CA 1
ATOM 869 C C . SER A 1 106 ? 9.415 8.639 -19.158 1.00 83.25 106 SER A C 1
ATOM 871 O O . SER A 1 106 ? 9.910 9.653 -18.667 1.00 83.25 106 SER A O 1
ATOM 873 N N . TYR A 1 107 ? 8.097 8.478 -19.244 1.00 78.50 107 TYR A N 1
ATOM 874 C CA . TYR A 1 107 ? 7.161 9.513 -18.847 1.00 78.50 107 TYR A CA 1
ATOM 875 C C . TYR A 1 107 ? 7.176 9.790 -17.333 1.00 78.50 107 TYR A C 1
ATOM 877 O O . TYR A 1 107 ? 7.301 10.954 -16.931 1.00 78.50 107 TYR A O 1
ATOM 885 N N . TYR A 1 108 ? 7.077 8.745 -16.500 1.00 77.75 108 TYR A N 1
ATOM 886 C CA . TYR A 1 108 ? 6.964 8.875 -15.039 1.00 77.75 108 TYR A CA 1
ATOM 887 C C . TYR A 1 108 ? 8.309 9.008 -14.312 1.00 77.75 108 TYR A C 1
ATOM 889 O O . TYR A 1 108 ? 8.345 9.584 -13.226 1.00 77.75 108 TYR A O 1
ATOM 897 N N . MET A 1 109 ? 9.412 8.530 -14.899 1.00 82.25 109 MET A N 1
ATOM 898 C CA . MET A 1 109 ? 10.742 8.469 -14.266 1.00 82.25 109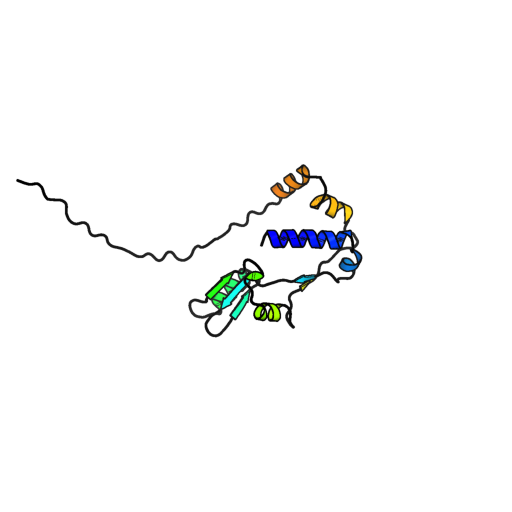 MET A CA 1
ATOM 899 C C . MET A 1 109 ? 11.863 9.113 -15.094 1.00 82.25 109 MET A C 1
ATOM 901 O O . MET A 1 109 ? 12.987 9.242 -14.613 1.00 82.25 109 MET A O 1
ATOM 905 N N . GLY A 1 110 ? 11.588 9.561 -16.322 1.00 80.25 110 GLY A N 1
ATOM 906 C CA . GLY A 1 110 ? 12.562 10.237 -17.182 1.00 80.25 110 GLY A CA 1
ATOM 907 C C . GLY A 1 110 ? 12.836 11.699 -16.810 1.00 80.25 110 GLY A C 1
ATOM 908 O O . GLY A 1 110 ? 12.404 12.211 -15.778 1.00 80.25 110 GLY A O 1
ATOM 909 N N . LYS A 1 111 ? 13.576 12.396 -17.679 1.00 77.00 111 LYS A N 1
ATOM 910 C CA . LYS A 1 111 ? 14.037 13.788 -17.476 1.00 77.00 111 LYS A CA 1
ATOM 911 C C . LYS A 1 111 ? 13.044 14.857 -17.975 1.00 77.00 111 LYS A C 1
ATOM 913 O O . LYS A 1 111 ? 13.385 16.034 -18.038 1.00 77.00 111 LYS A O 1
ATOM 918 N N . ASN A 1 112 ? 11.839 14.459 -18.377 1.00 75.06 112 ASN A N 1
ATOM 919 C CA . ASN A 1 112 ? 10.800 15.284 -19.007 1.00 75.06 112 ASN A CA 1
ATOM 920 C C . ASN A 1 112 ? 10.010 16.152 -18.003 1.00 75.06 112 ASN A C 1
ATOM 922 O O . ASN A 1 112 ? 8.780 16.131 -17.978 1.00 75.06 112 ASN A O 1
ATOM 926 N N . THR A 1 113 ? 10.713 16.934 -17.183 1.00 73.81 113 THR A N 1
ATOM 927 C CA . THR A 1 113 ? 10.131 17.685 -16.058 1.00 73.81 113 THR A CA 1
ATOM 928 C C . THR A 1 113 ? 8.967 18.618 -16.437 1.00 73.81 113 THR A C 1
ATOM 930 O O . THR A 1 113 ? 7.951 18.555 -15.749 1.00 73.81 113 THR A O 1
ATOM 933 N N . PRO A 1 114 ? 9.028 19.430 -17.518 1.00 83.50 114 PRO A N 1
ATOM 934 C CA . PRO A 1 114 ? 7.946 20.371 -17.835 1.00 83.50 114 PRO A CA 1
ATOM 935 C C . PRO A 1 114 ? 6.643 19.681 -18.264 1.00 83.50 114 PRO A C 1
ATOM 937 O O . PRO A 1 114 ? 5.585 19.968 -17.717 1.00 83.50 114 PRO A O 1
ATOM 940 N N . ALA A 1 115 ? 6.722 18.704 -19.173 1.00 84.00 115 ALA A N 1
ATOM 941 C CA . ALA A 1 115 ? 5.549 17.965 -19.650 1.00 84.00 115 ALA A CA 1
ATOM 942 C C . ALA A 1 115 ? 4.890 17.138 -18.533 1.00 84.00 115 ALA A C 1
ATOM 944 O O . ALA A 1 115 ? 3.669 17.005 -18.474 1.00 84.00 115 ALA A O 1
ATOM 945 N N . ARG A 1 116 ? 5.702 16.588 -17.619 1.00 84.81 116 ARG A N 1
ATOM 946 C CA . ARG A 1 116 ? 5.184 15.909 -16.427 1.00 84.81 116 ARG A CA 1
ATOM 947 C C . ARG A 1 116 ? 4.477 16.892 -15.496 1.00 84.81 116 ARG A C 1
ATOM 949 O O . ARG A 1 116 ? 3.428 16.560 -14.958 1.00 84.81 116 ARG A O 1
ATOM 956 N N . GLN A 1 117 ? 5.034 18.088 -15.312 1.00 84.19 117 GLN A N 1
ATOM 957 C CA . GLN A 1 117 ? 4.434 19.122 -14.474 1.00 84.19 117 GLN A CA 1
ATOM 958 C C . GLN A 1 117 ? 3.071 19.570 -15.013 1.00 84.19 117 GLN A C 1
ATOM 960 O O . GLN A 1 117 ? 2.117 19.605 -14.242 1.00 84.19 117 GLN A O 1
ATOM 965 N N . GLU A 1 118 ? 2.967 19.863 -16.312 1.00 88.44 118 GLU A N 1
ATOM 966 C CA . GLU A 1 118 ? 1.699 20.236 -16.958 1.00 88.44 118 GLU A CA 1
ATOM 967 C C . GLU A 1 118 ? 0.634 19.154 -16.760 1.00 88.44 118 GLU A C 1
ATOM 969 O O . GLU A 1 118 ? -0.444 19.428 -16.243 1.00 88.44 118 GLU A O 1
ATOM 974 N N . PHE A 1 119 ? 0.973 17.894 -17.031 1.00 85.62 119 PHE A N 1
ATOM 975 C CA . PHE A 1 119 ? 0.041 16.788 -16.823 1.00 85.62 119 PHE A CA 1
ATOM 976 C C . PHE A 1 119 ? -0.400 16.623 -15.367 1.00 85.62 119 PHE A C 1
ATOM 978 O O . PHE A 1 119 ? -1.571 16.336 -15.118 1.00 85.62 119 PHE A O 1
ATOM 985 N N . ILE A 1 120 ? 0.520 16.766 -14.402 1.00 86.38 120 ILE A N 1
ATOM 986 C CA . ILE A 1 120 ? 0.165 16.697 -12.980 1.00 86.38 120 ILE A CA 1
ATOM 987 C C . ILE A 1 120 ? -0.840 17.799 -12.662 1.00 86.38 120 ILE A C 1
ATOM 989 O O . ILE A 1 120 ? -1.838 17.509 -12.017 1.00 86.38 120 ILE A O 1
ATOM 993 N N . ILE A 1 121 ? -0.608 19.028 -13.130 1.00 87.31 121 ILE A N 1
ATOM 994 C CA . ILE A 1 121 ? -1.522 20.157 -12.917 1.00 87.31 121 ILE A CA 1
ATOM 995 C C . ILE A 1 121 ? -2.902 19.852 -13.510 1.00 87.31 121 ILE A C 1
ATOM 997 O O . ILE A 1 121 ? -3.904 20.020 -12.819 1.00 87.31 121 ILE A O 1
ATOM 1001 N N . ASP A 1 122 ? -2.951 19.340 -14.739 1.00 89.25 122 ASP A N 1
ATOM 1002 C CA . ASP A 1 122 ? -4.203 19.047 -15.442 1.00 89.25 122 ASP A CA 1
ATOM 1003 C C . ASP A 1 122 ? -5.012 17.910 -14.794 1.00 89.25 122 ASP A C 1
ATOM 1005 O O . ASP A 1 122 ? -6.237 17.865 -14.911 1.00 89.25 122 ASP A O 1
ATOM 1009 N N . ASN A 1 123 ? -4.340 16.986 -14.100 1.00 86.56 123 ASN A N 1
ATOM 1010 C CA . ASN A 1 123 ? -4.957 15.796 -13.506 1.00 86.56 123 ASN A CA 1
ATOM 1011 C C . ASN A 1 123 ? -5.032 15.837 -11.972 1.00 86.56 123 ASN A C 1
ATOM 1013 O O . ASN A 1 123 ? -5.538 14.888 -11.363 1.00 86.56 123 ASN A O 1
ATOM 1017 N N . LEU A 1 124 ? -4.547 16.903 -11.329 1.00 86.31 124 LEU A N 1
ATOM 1018 C CA . LEU A 1 124 ? -4.531 17.014 -9.875 1.00 86.31 124 LEU A 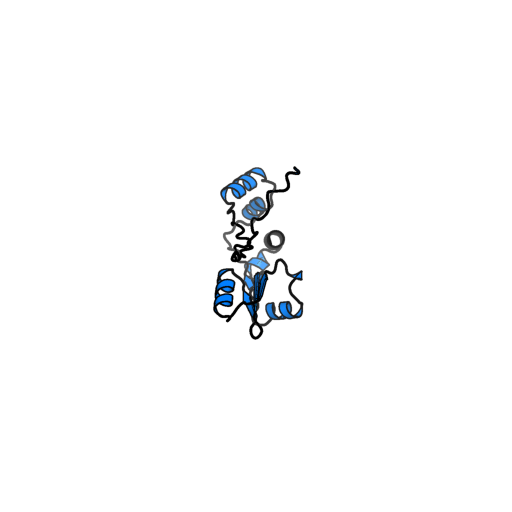CA 1
ATOM 1019 C C . LEU A 1 124 ? -5.964 17.110 -9.343 1.00 86.31 124 LEU A C 1
ATOM 1021 O O . LEU A 1 124 ? -6.634 18.136 -9.452 1.00 86.31 124 LEU A O 1
ATOM 1025 N N . LYS A 1 125 ? -6.424 16.036 -8.703 1.00 81.38 125 LYS A N 1
ATOM 1026 C CA . LYS A 1 125 ? -7.662 16.044 -7.927 1.00 81.38 125 LYS A CA 1
ATOM 1027 C C . LYS A 1 125 ? -7.330 16.460 -6.504 1.00 81.38 125 LYS A C 1
ATOM 1029 O O . LYS A 1 125 ? -6.670 15.724 -5.778 1.00 81.38 125 LYS A O 1
ATOM 1034 N N . VAL A 1 126 ? -7.773 17.650 -6.115 1.00 75.12 126 VAL A N 1
ATOM 1035 C CA . VAL A 1 126 ? -7.652 18.112 -4.732 1.00 75.12 126 VAL A CA 1
ATOM 1036 C C . VAL A 1 126 ? -8.723 17.402 -3.911 1.00 75.12 126 VAL A C 1
ATOM 1038 O O . VAL A 1 126 ? -9.898 17.774 -3.962 1.00 75.12 126 VAL A O 1
ATOM 1041 N N . GLU A 1 127 ? -8.333 16.361 -3.178 1.00 62.25 127 GLU A N 1
ATOM 1042 C CA . GLU A 1 127 ? -9.193 15.817 -2.131 1.00 62.25 127 GLU A CA 1
ATOM 1043 C C . GLU A 1 127 ? -9.274 16.850 -1.005 1.00 62.25 127 GLU A C 1
ATOM 1045 O O . GLU A 1 127 ? -8.257 17.312 -0.487 1.00 62.25 127 GLU A O 1
ATOM 1050 N N . LYS A 1 128 ? -10.492 17.283 -0.665 1.00 51.69 128 LYS A N 1
ATOM 1051 C CA . LYS A 1 128 ? -10.693 18.109 0.524 1.00 51.69 128 LYS A CA 1
ATOM 1052 C C . LYS A 1 128 ? -10.445 17.219 1.732 1.00 51.69 128 LYS A C 1
ATOM 1054 O O . LYS A 1 128 ? -11.202 16.280 1.966 1.00 51.69 128 LYS A O 1
ATOM 1059 N N . ASP A 1 129 ? -9.409 17.534 2.499 1.00 49.66 129 ASP A N 1
ATOM 1060 C CA . ASP A 1 129 ? -9.259 17.023 3.853 1.00 49.66 129 ASP A CA 1
ATOM 1061 C C . ASP A 1 129 ? -10.448 17.526 4.686 1.00 49.66 129 ASP A C 1
ATOM 1063 O O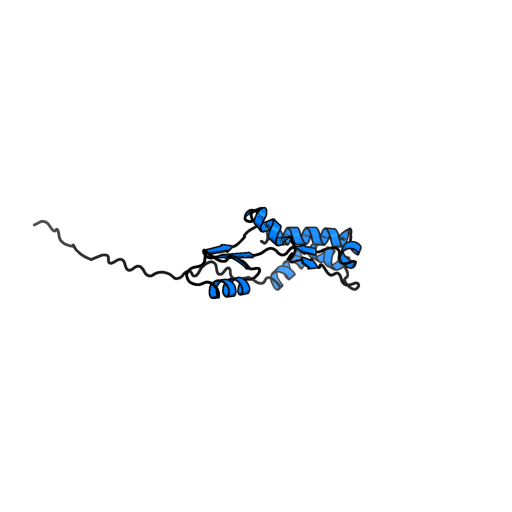 . ASP A 1 129 ? -10.400 18.606 5.273 1.00 49.66 129 ASP A O 1
ATOM 1067 N N . ASP A 1 130 ? -11.532 16.751 4.761 1.00 46.84 130 ASP A N 1
ATOM 1068 C CA . ASP A 1 130 ? -12.578 16.941 5.770 1.00 46.84 130 ASP A CA 1
ATOM 1069 C C . ASP A 1 130 ? -12.032 16.474 7.132 1.00 46.84 130 ASP A C 1
ATOM 1071 O O . ASP A 1 130 ? -12.477 15.506 7.754 1.00 46.84 130 ASP A O 1
ATOM 1075 N N . ALA A 1 131 ? -11.001 17.170 7.606 1.00 42.59 131 ALA A N 1
ATOM 1076 C CA . ALA A 1 131 ? -10.524 17.078 8.968 1.00 42.59 131 ALA A CA 1
ATOM 1077 C C . ALA A 1 131 ? -11.564 17.732 9.894 1.00 42.59 131 ALA A C 1
ATOM 1079 O O . ALA A 1 131 ? -11.507 18.919 10.191 1.00 42.59 131 ALA A O 1
ATOM 1080 N N . GLY A 1 132 ? -12.522 16.926 10.356 1.00 41.78 132 GLY A N 1
ATOM 1081 C CA . GLY A 1 132 ? -13.196 17.118 11.639 1.00 41.78 132 GLY A CA 1
ATOM 1082 C C . GLY A 1 132 ? -14.249 18.225 11.722 1.00 41.78 132 GLY A C 1
ATOM 1083 O O . GLY A 1 132 ? -14.061 19.200 12.440 1.00 41.78 132 GLY A O 1
ATOM 1084 N N . LYS A 1 133 ? -15.446 17.992 11.169 1.00 32.91 133 LYS A N 1
ATOM 1085 C CA . LYS A 1 133 ? -16.674 18.480 11.823 1.00 32.91 133 LYS A CA 1
ATOM 1086 C C . LYS A 1 133 ? -17.117 17.455 12.866 1.00 32.91 133 LYS A C 1
ATOM 1088 O O . LYS A 1 133 ? -18.010 16.648 12.628 1.00 32.91 133 LYS A O 1
ATOM 1093 N N . GLY A 1 134 ? -16.444 17.453 14.016 1.00 36.91 134 GLY A N 1
ATOM 1094 C CA . GLY A 1 134 ? -17.062 16.937 15.238 1.00 36.91 134 GLY A CA 1
ATOM 1095 C C . GLY A 1 134 ? -18.237 17.846 15.623 1.00 36.91 134 GLY A C 1
ATOM 1096 O O . GLY A 1 134 ? -18.217 19.023 15.262 1.00 36.91 134 GLY A O 1
ATOM 1097 N N . PRO A 1 135 ? -19.279 17.344 16.306 1.00 37.97 135 PRO A N 1
ATOM 1098 C CA . PRO A 1 135 ? -20.385 18.195 16.718 1.00 37.97 135 PRO A CA 1
ATOM 1099 C C . PRO A 1 135 ? -19.857 19.223 17.724 1.00 37.97 135 PRO A C 1
ATOM 1101 O O . PRO A 1 135 ? -19.425 18.846 18.815 1.00 37.97 135 PRO A O 1
ATOM 1104 N N . GLU A 1 136 ? -19.878 20.505 17.354 1.00 36.94 136 GLU A N 1
ATOM 1105 C CA . GLU A 1 136 ? -19.740 21.612 18.299 1.00 36.94 136 GLU A CA 1
ATOM 1106 C C . GLU A 1 136 ? -20.842 21.451 19.350 1.00 36.94 136 GLU A C 1
ATOM 1108 O O . GLU A 1 136 ? -22.022 21.696 19.103 1.00 36.94 136 GLU A O 1
ATOM 1113 N N . GLN A 1 137 ? -20.462 20.952 20.524 1.00 35.7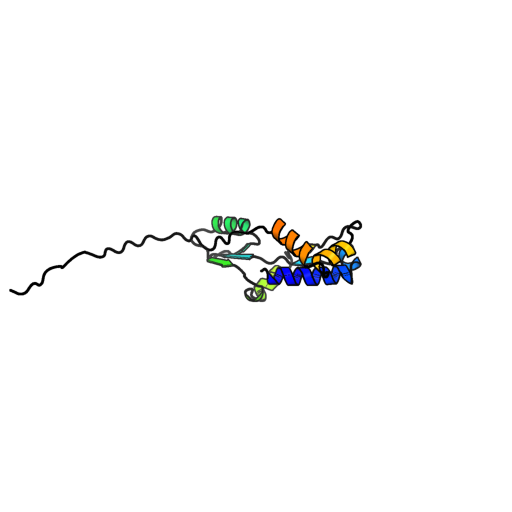8 137 GLN A N 1
ATOM 1114 C CA . GLN A 1 137 ? -21.306 21.035 21.700 1.00 35.78 137 GLN A CA 1
ATOM 1115 C C . GLN A 1 137 ? -21.311 22.496 22.134 1.00 35.78 137 GLN A C 1
ATOM 1117 O O . GLN A 1 137 ? -20.330 23.000 22.675 1.00 35.78 137 GLN A O 1
ATOM 1122 N N . SER A 1 138 ? -22.432 23.161 21.876 1.00 33.47 138 SER A N 1
ATOM 1123 C CA . SER A 1 138 ? -22.820 24.402 22.528 1.00 33.47 138 SER A CA 1
ATOM 1124 C C . SER A 1 138 ? -22.765 24.203 24.043 1.00 33.47 138 SER A C 1
ATOM 1126 O O . SER A 1 138 ? -23.615 23.518 24.616 1.00 33.47 138 SER A O 1
ATOM 1128 N N . LEU A 1 139 ? -21.760 24.783 24.689 1.00 36.53 139 LEU A N 1
ATOM 1129 C CA . LEU A 1 139 ? -21.784 25.032 26.121 1.00 36.53 139 LEU A CA 1
ATOM 1130 C C . LEU A 1 139 ? -22.042 26.523 26.306 1.00 36.53 139 LEU A C 1
ATOM 1132 O O . LEU A 1 139 ? -21.156 27.357 26.136 1.00 36.53 139 LEU A O 1
ATOM 1136 N N . GLU A 1 140 ? -23.304 26.825 26.603 1.00 31.23 140 GLU A N 1
ATOM 1137 C CA . GLU A 1 140 ? -23.724 28.073 27.223 1.00 31.23 140 GLU A CA 1
ATOM 1138 C C . GLU A 1 140 ? -22.909 28.292 28.504 1.00 31.23 140 GLU A C 1
ATOM 1140 O O . GLU A 1 140 ? -22.886 27.451 29.403 1.00 31.23 140 GLU A O 1
ATOM 1145 N N . GLY A 1 141 ? -22.243 29.440 28.574 1.00 31.36 141 GLY A N 1
ATOM 1146 C CA . GLY A 1 141 ? -21.628 29.977 29.776 1.00 31.36 141 GLY A CA 1
ATOM 1147 C C . GLY A 1 141 ? -22.084 31.418 29.930 1.00 31.36 141 GLY A C 1
ATOM 1148 O O . GLY A 1 141 ? -21.502 32.323 29.346 1.00 31.36 141 GLY A O 1
ATOM 1149 N N . THR A 1 142 ? -23.172 31.604 30.670 1.00 33.53 142 THR A N 1
ATOM 1150 C CA . THR A 1 142 ? -23.666 32.881 31.192 1.00 33.53 142 THR A CA 1
ATOM 1151 C C . THR A 1 142 ? -22.550 33.631 31.922 1.00 33.53 142 THR A C 1
ATOM 1153 O O . THR A 1 142 ? -22.186 33.247 33.032 1.00 33.53 142 THR A O 1
ATOM 1156 N N . GLU A 1 143 ? -22.054 34.725 31.345 1.00 32.56 143 GLU A N 1
ATOM 1157 C CA . GLU A 1 143 ? -21.423 35.795 32.118 1.00 32.56 143 GLU A CA 1
ATOM 1158 C C . GLU A 1 143 ? -22.483 36.856 32.408 1.00 32.56 143 GLU A C 1
ATOM 1160 O O . GLU A 1 143 ? -23.023 37.510 31.518 1.00 32.56 143 GLU A O 1
ATOM 1165 N N . ALA A 1 144 ? -22.837 36.937 33.687 1.00 36.28 144 ALA A N 1
ATOM 1166 C CA . ALA A 1 144 ? -23.748 37.921 34.228 1.00 36.28 144 ALA A CA 1
ATOM 1167 C C . ALA A 1 144 ? -23.093 39.307 34.198 1.00 36.28 144 ALA A C 1
ATOM 1169 O O . ALA A 1 144 ? -22.041 39.528 34.798 1.00 36.28 144 ALA A O 1
ATOM 1170 N N . GLU A 1 145 ? -23.766 40.249 33.544 1.00 33.31 145 GLU A N 1
ATOM 1171 C CA . GLU A 1 145 ? -23.596 41.675 33.778 1.00 33.31 145 GLU A CA 1
ATOM 1172 C C . GLU A 1 145 ? -23.961 41.994 35.233 1.00 33.31 145 GLU A C 1
ATOM 1174 O O . GLU A 1 145 ? -25.110 41.829 35.641 1.00 33.31 145 GLU A O 1
ATOM 1179 N N . ALA A 1 146 ? -23.000 42.482 36.013 1.00 32.88 146 ALA A N 1
ATOM 1180 C CA . ALA A 1 146 ? -23.274 43.377 37.130 1.00 32.88 146 ALA A CA 1
ATOM 1181 C C . ALA A 1 146 ? -21.980 44.062 37.580 1.00 32.88 146 ALA A C 1
ATOM 1183 O O . ALA A 1 146 ? -21.114 43.424 38.177 1.00 32.88 146 ALA A O 1
ATOM 1184 N N . SER A 1 147 ? -21.913 45.378 37.366 1.00 35.38 147 SER A N 1
ATOM 1185 C CA . SER A 1 147 ? -21.524 46.406 38.355 1.00 35.38 147 SER A CA 1
ATOM 1186 C C . SER A 1 147 ? -20.660 47.499 37.727 1.00 35.38 147 SER A C 1
ATOM 1188 O O . SER A 1 147 ? -19.448 47.571 37.918 1.00 35.38 147 SER A O 1
ATOM 1190 N N . THR A 1 148 ? -21.331 48.394 37.008 1.00 35.19 148 THR A N 1
ATOM 1191 C CA . THR A 1 148 ? -20.944 49.804 36.952 1.00 35.19 148 THR A CA 1
ATOM 1192 C C . THR A 1 148 ? -21.542 50.461 38.193 1.00 35.19 148 THR A C 1
ATOM 1194 O O . THR A 1 148 ? -22.749 50.365 38.365 1.00 35.19 148 THR A O 1
ATOM 1197 N N . GLU A 1 149 ? -20.705 51.060 39.042 1.00 35.50 149 GLU A N 1
ATOM 1198 C CA . GLU A 1 149 ? -20.952 52.250 39.885 1.00 35.50 149 GLU A CA 1
ATOM 1199 C C . GLU A 1 149 ? -20.097 52.193 41.157 1.00 35.50 149 GLU A C 1
ATOM 1201 O O . GLU A 1 149 ? -20.454 51.584 42.159 1.00 35.50 149 GLU A O 1
ATOM 1206 N N . LEU A 1 150 ? -18.959 52.882 41.111 1.00 33.88 150 LEU A N 1
ATOM 1207 C CA . LEU A 1 150 ? -18.308 53.478 42.274 1.00 33.88 150 LEU A CA 1
ATOM 1208 C C . LEU A 1 150 ? -17.732 54.813 41.794 1.00 33.88 150 LEU A C 1
ATOM 1210 O O . LEU A 1 150 ? -16.588 54.905 41.356 1.00 33.88 150 LEU A O 1
ATOM 1214 N N . ALA A 1 151 ? -18.593 55.829 41.794 1.00 33.25 151 ALA A N 1
ATOM 1215 C CA . ALA A 1 151 ? -18.184 57.223 41.826 1.00 33.25 151 ALA A CA 1
ATOM 1216 C C . ALA A 1 151 ? -18.219 57.659 43.294 1.00 33.25 151 ALA A C 1
ATOM 1218 O O . ALA A 1 151 ? -19.266 57.610 43.937 1.00 33.25 151 ALA A O 1
ATOM 1219 N N . GLU A 1 152 ? -17.058 58.037 43.817 1.00 37.38 152 GLU A N 1
ATOM 1220 C CA . GLU A 1 152 ? -16.925 58.754 45.078 1.00 37.38 152 GLU A CA 1
ATOM 1221 C C . GLU A 1 152 ? -17.564 60.145 44.950 1.00 37.38 152 GLU A C 1
ATOM 1223 O O . GLU A 1 152 ? -17.114 60.971 44.151 1.00 37.38 152 GLU A O 1
ATOM 1228 N N . ALA A 1 153 ? -18.600 60.385 45.756 1.00 31.39 153 ALA A N 1
ATOM 1229 C CA . ALA A 1 153 ? -18.886 61.636 46.459 1.00 31.39 153 ALA A CA 1
ATOM 1230 C C . ALA A 1 153 ? -19.803 61.330 47.653 1.00 31.39 153 ALA A C 1
ATOM 1232 O O . ALA A 1 153 ? -20.849 60.678 47.436 1.00 31.39 153 ALA A O 1
#